Protein AF-A0A5V9IZG6-F1 (afdb_monomer_lite)

pLDDT: mean 88.62, std 13.78, range [45.75, 96.62]

Sequence (66 aa):
TNQKSPSVDCEQILKDFSDYASKETDKKKLIERYQHDWQLLAGHDDAQTKCVQVMNIRVNELKQAA

Organism: Salmonella hadar (NCBI:txid149385)

Structure (mmCIF, N/CA/C/O backbone):
data_AF-A0A5V9IZG6-F1
#
_entry.id   AF-A0A5V9IZG6-F1
#
loop_
_atom_site.group_PDB
_atom_site.id
_atom_site.type_symbol
_atom_site.label_atom_id
_atom_site.label_alt_id
_atom_site.label_comp_id
_atom_site.label_asym_id
_atom_site.label_entity_id
_atom_site.label_seq_id
_atom_site.pdbx_PDB_ins_code
_atom_site.Cartn_x
_atom_site.Cartn_y
_atom_site.Cartn_z
_atom_site.occupancy
_atom_site.B_iso_or_equiv
_atom_site.auth_seq_id
_atom_site.auth_comp_id
_atom_site.auth_asym_id
_atom_site.auth_atom_id
_atom_site.pdbx_PDB_model_num
ATOM 1 N N . THR A 1 1 ? 7.357 4.591 -36.110 1.00 47.03 1 THR A N 1
ATOM 2 C CA . THR A 1 1 ? 6.715 3.980 -34.931 1.00 47.03 1 THR A CA 1
ATOM 3 C C . THR A 1 1 ? 7.791 3.656 -33.924 1.00 47.03 1 THR A C 1
ATOM 5 O O . THR A 1 1 ? 8.518 2.710 -34.166 1.00 47.03 1 THR A O 1
ATOM 8 N N . ASN A 1 2 ? 7.966 4.445 -32.860 1.00 45.75 2 ASN A N 1
ATOM 9 C CA . ASN A 1 2 ? 8.894 4.072 -31.788 1.00 45.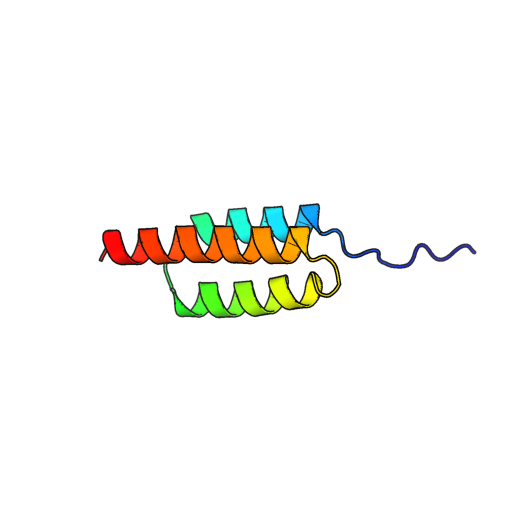75 2 ASN A CA 1
ATOM 10 C C . ASN A 1 2 ? 8.076 3.828 -30.524 1.00 45.75 2 ASN A C 1
ATOM 12 O O . ASN A 1 2 ? 7.597 4.761 -29.884 1.00 45.75 2 ASN A O 1
ATOM 16 N N . GLN A 1 3 ? 7.823 2.548 -30.267 1.00 47.72 3 GLN A N 1
ATOM 17 C CA . GLN A 1 3 ? 7.064 2.055 -29.130 1.00 47.72 3 GLN A CA 1
ATOM 18 C C . GLN A 1 3 ? 7.799 2.462 -27.851 1.00 47.72 3 GLN A C 1
ATOM 20 O O . GLN A 1 3 ? 8.855 1.923 -27.533 1.00 47.72 3 GLN A O 1
ATOM 25 N N . LYS A 1 4 ? 7.252 3.446 -27.134 1.00 48.66 4 LYS A N 1
ATOM 26 C CA . LYS A 1 4 ? 7.607 3.699 -25.741 1.00 48.66 4 LYS A CA 1
ATOM 27 C C . LYS A 1 4 ? 7.065 2.491 -24.980 1.00 48.66 4 LYS A C 1
ATOM 29 O O . LYS A 1 4 ? 5.853 2.382 -24.804 1.00 48.66 4 LYS A O 1
ATOM 34 N N . SER A 1 5 ? 7.930 1.534 -24.647 1.00 51.59 5 SER A N 1
ATOM 35 C CA . SER A 1 5 ? 7.595 0.464 -23.705 1.00 51.59 5 SER A CA 1
ATOM 36 C C . SER A 1 5 ? 6.877 1.098 -22.511 1.00 51.59 5 SER A C 1
ATOM 38 O O . SER A 1 5 ? 7.278 2.199 -22.118 1.00 51.59 5 SER A O 1
ATOM 40 N N . PRO A 1 6 ? 5.825 0.486 -21.945 1.00 52.94 6 PRO A N 1
ATOM 41 C CA . PRO A 1 6 ? 5.225 1.005 -20.729 1.00 52.94 6 PRO A CA 1
ATOM 42 C C . PRO A 1 6 ? 6.252 0.804 -19.612 1.00 52.94 6 PRO A C 1
ATOM 44 O O . PRO A 1 6 ? 6.291 -0.235 -18.963 1.00 52.94 6 PRO A O 1
ATOM 47 N N . SER A 1 7 ? 7.171 1.758 -19.465 1.00 67.25 7 SER A N 1
ATOM 48 C CA . SER A 1 7 ? 8.054 1.835 -18.315 1.00 67.25 7 SER A CA 1
ATOM 49 C C . SER A 1 7 ? 7.137 1.941 -17.113 1.00 67.25 7 SER A C 1
ATOM 51 O O . SER A 1 7 ? 6.329 2.871 -17.053 1.00 67.25 7 SER A O 1
ATOM 53 N N . VAL A 1 8 ? 7.215 0.967 -16.215 1.00 74.25 8 VAL A N 1
ATOM 54 C CA . VAL A 1 8 ? 6.467 1.006 -14.967 1.00 74.25 8 VAL A CA 1
ATOM 55 C C . VAL A 1 8 ? 6.792 2.323 -14.269 1.00 74.25 8 VAL A C 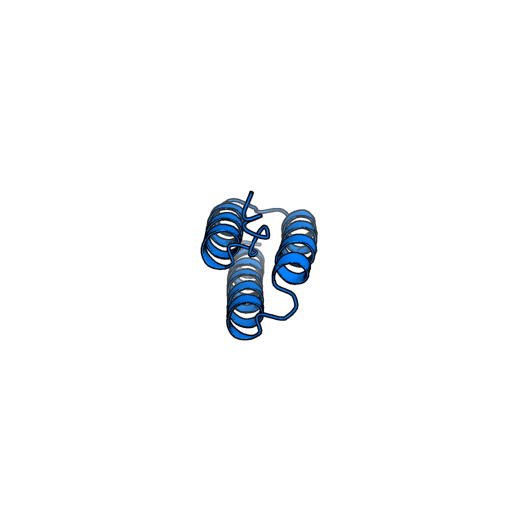1
ATOM 57 O O . VAL A 1 8 ? 7.949 2.597 -13.945 1.00 74.25 8 VAL A O 1
ATOM 60 N N . ASP A 1 9 ? 5.772 3.157 -14.083 1.00 90.00 9 ASP A N 1
ATOM 61 C CA . ASP A 1 9 ? 5.913 4.422 -13.376 1.00 90.00 9 ASP A CA 1
ATOM 62 C C . ASP A 1 9 ? 5.919 4.139 -11.873 1.00 90.00 9 ASP A C 1
ATOM 64 O O . ASP A 1 9 ? 4.887 4.095 -11.198 1.00 90.00 9 ASP A O 1
ATOM 68 N N . CYS A 1 10 ? 7.118 3.854 -11.370 1.00 92.19 10 CYS A N 1
ATOM 69 C CA . CYS A 1 10 ? 7.333 3.495 -9.977 1.00 92.19 10 CYS A CA 1
ATOM 70 C C . CYS A 1 10 ? 6.884 4.609 -9.024 1.00 92.19 10 CYS A C 1
ATOM 72 O O . CYS A 1 10 ? 6.390 4.317 -7.936 1.00 92.19 10 CYS A O 1
ATOM 74 N N . GLU A 1 11 ? 7.040 5.874 -9.422 1.00 92.38 11 GLU A N 1
ATOM 75 C CA . GLU A 1 11 ? 6.629 7.023 -8.614 1.00 92.38 11 GLU A CA 1
ATOM 76 C C . GLU A 1 11 ? 5.108 7.082 -8.494 1.00 92.38 11 GLU A C 1
ATOM 78 O O . GLU A 1 11 ? 4.586 7.229 -7.386 1.00 92.38 11 GLU A O 1
ATOM 83 N N . GLN A 1 12 ? 4.397 6.880 -9.607 1.00 94.19 12 GLN A N 1
ATOM 84 C CA . GLN A 1 12 ? 2.938 6.836 -9.615 1.00 94.19 12 GLN A CA 1
ATOM 85 C C . GLN A 1 12 ? 2.397 5.678 -8.764 1.00 94.19 12 GLN A C 1
ATOM 87 O O . GLN A 1 12 ? 1.513 5.895 -7.937 1.00 94.19 12 GLN A O 1
ATOM 92 N N . ILE A 1 13 ? 2.965 4.473 -8.889 1.00 94.75 13 ILE A N 1
ATOM 93 C CA . ILE A 1 13 ? 2.547 3.309 -8.086 1.00 94.75 13 ILE A CA 1
ATOM 94 C C . ILE A 1 13 ? 2.755 3.569 -6.594 1.00 94.75 13 ILE A C 1
ATOM 96 O O . ILE A 1 13 ? 1.860 3.316 -5.789 1.00 94.75 13 ILE A O 1
ATOM 100 N N . LEU A 1 14 ? 3.918 4.099 -6.208 1.00 95.12 14 LEU A N 1
ATOM 101 C CA . LEU A 1 14 ? 4.208 4.415 -4.810 1.00 95.12 14 LEU A CA 1
ATOM 102 C C . LEU A 1 14 ? 3.275 5.484 -4.254 1.00 95.12 14 LEU A C 1
ATOM 104 O O . LEU A 1 14 ? 2.828 5.372 -3.107 1.00 95.12 14 LEU A O 1
ATOM 108 N N . LYS A 1 15 ? 2.974 6.508 -5.056 1.00 96.12 15 LYS A N 1
ATOM 109 C CA . LYS A 1 15 ? 2.024 7.552 -4.690 1.00 96.12 15 LYS A CA 1
ATOM 110 C C . LYS A 1 15 ? 0.632 6.958 -4.472 1.00 96.12 15 LYS A C 1
ATOM 112 O O . LYS A 1 15 ? 0.044 7.176 -3.415 1.00 96.12 15 LYS A O 1
ATOM 117 N N . ASP A 1 16 ? 0.140 6.163 -5.417 1.00 96.00 16 ASP A N 1
ATOM 118 C CA . ASP A 1 16 ? -1.190 5.556 -5.339 1.00 96.00 16 ASP A CA 1
ATOM 119 C C . ASP A 1 16 ? -1.307 4.573 -4.173 1.00 96.00 16 ASP A C 1
ATOM 121 O O . ASP A 1 16 ? -2.333 4.545 -3.488 1.00 96.00 16 ASP A O 1
ATOM 125 N N . PHE A 1 17 ? -0.254 3.793 -3.914 1.00 96.38 17 PHE A N 1
ATOM 126 C CA . PHE A 1 17 ? -0.206 2.894 -2.767 1.00 96.38 17 PHE A CA 1
ATOM 127 C C . PHE A 1 17 ? -0.226 3.665 -1.445 1.00 96.38 17 PHE A C 1
ATOM 129 O O . PHE A 1 17 ? -0.982 3.309 -0.544 1.00 96.38 17 PHE A O 1
ATOM 136 N N . SER A 1 18 ? 0.553 4.743 -1.328 1.00 95.69 18 SER A N 1
ATOM 137 C CA . SER A 1 18 ? 0.590 5.582 -0.120 1.00 95.69 18 SER A CA 1
ATOM 138 C C . SER A 1 18 ? -0.752 6.265 0.144 1.00 95.69 18 SER A C 1
ATOM 140 O O . SER A 1 18 ? -1.267 6.217 1.266 1.00 95.69 18 SER A O 1
ATOM 142 N N . ASP A 1 19 ? -1.363 6.833 -0.900 1.00 96.62 19 ASP A N 1
ATOM 143 C CA . ASP A 1 19 ? -2.683 7.464 -0.827 1.00 96.62 19 ASP A CA 1
ATOM 144 C C . ASP A 1 19 ? -3.756 6.447 -0.403 1.00 96.62 19 ASP A C 1
ATOM 146 O O . ASP A 1 19 ? -4.615 6.757 0.428 1.00 96.62 19 ASP A O 1
ATOM 150 N N . TYR A 1 20 ? -3.693 5.220 -0.929 1.00 96.12 20 TYR A N 1
ATOM 151 C CA . TYR A 1 20 ? -4.578 4.125 -0.537 1.00 96.12 20 TYR A CA 1
ATOM 152 C C . TYR A 1 20 ? -4.348 3.683 0.914 1.00 96.12 20 TYR A C 1
ATOM 154 O O . TYR A 1 20 ? -5.296 3.626 1.700 1.00 96.12 20 TYR A O 1
ATOM 162 N N . ALA A 1 21 ? -3.093 3.419 1.288 1.00 94.81 21 ALA A N 1
ATOM 163 C CA . ALA A 1 21 ? -2.719 2.937 2.611 1.00 94.81 21 ALA A CA 1
ATOM 164 C C . ALA A 1 21 ? -3.176 3.898 3.713 1.00 94.81 21 ALA A C 1
ATOM 166 O O . ALA A 1 21 ? -3.692 3.443 4.727 1.00 94.81 21 ALA A O 1
ATOM 167 N N . SER A 1 22 ? -3.086 5.215 3.493 1.00 93.75 22 SER A N 1
ATOM 168 C CA . SER A 1 22 ? -3.526 6.229 4.467 1.00 93.75 22 SER A CA 1
ATOM 169 C C . SER A 1 22 ? -5.023 6.159 4.821 1.00 93.75 22 SER A C 1
ATOM 171 O O . SER A 1 22 ? -5.421 6.541 5.923 1.00 93.75 22 SER A O 1
ATOM 173 N N . LYS A 1 23 ? -5.858 5.648 3.907 1.00 93.81 23 LYS A N 1
ATOM 174 C CA . LYS A 1 23 ? -7.322 5.575 4.052 1.00 93.81 23 LYS A CA 1
ATOM 175 C C . LYS A 1 23 ? -7.799 4.181 4.440 1.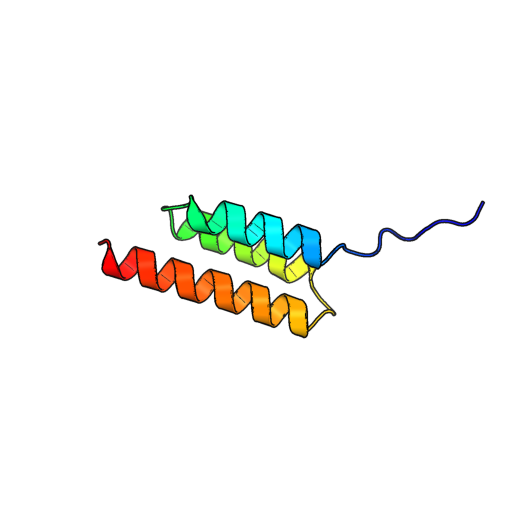00 93.81 23 LYS A C 1
ATOM 177 O O . LYS A 1 23 ? -8.833 4.052 5.090 1.00 93.81 23 LYS A O 1
ATOM 182 N N . GLU A 1 24 ? -7.065 3.146 4.044 1.00 94.00 24 GLU A N 1
ATOM 183 C CA . GLU A 1 24 ? -7.464 1.763 4.279 1.00 94.00 24 GLU A CA 1
ATOM 184 C C . GLU A 1 24 ? -7.302 1.380 5.756 1.00 94.00 24 GLU A C 1
ATOM 186 O O . GLU A 1 24 ? -6.266 1.630 6.374 1.00 94.00 24 GLU A O 1
ATOM 191 N N . THR A 1 25 ? -8.340 0.778 6.330 1.00 92.44 25 THR A N 1
ATOM 192 C CA . THR A 1 25 ? -8.375 0.311 7.729 1.00 92.44 25 THR A CA 1
ATOM 193 C C . THR A 1 25 ? -8.426 -1.209 7.828 1.00 92.44 25 THR A C 1
ATOM 195 O O . THR A 1 25 ? -8.060 -1.783 8.853 1.00 92.44 25 THR A O 1
ATOM 198 N N . ASP A 1 26 ? -8.808 -1.879 6.741 1.00 92.88 26 ASP A N 1
ATOM 199 C CA . ASP A 1 26 ? -8.786 -3.324 6.627 1.00 92.88 26 ASP A CA 1
ATOM 200 C C . ASP A 1 26 ? -7.372 -3.805 6.276 1.00 92.88 26 ASP A C 1
ATOM 202 O O . ASP A 1 26 ? -6.870 -3.656 5.156 1.00 92.88 26 ASP A O 1
ATOM 206 N N . LYS A 1 27 ? -6.729 -4.449 7.253 1.00 90.12 27 LYS A N 1
ATOM 207 C CA . LYS A 1 27 ? -5.394 -5.030 7.096 1.00 90.12 27 LYS A CA 1
ATOM 208 C C . LYS A 1 27 ? -5.3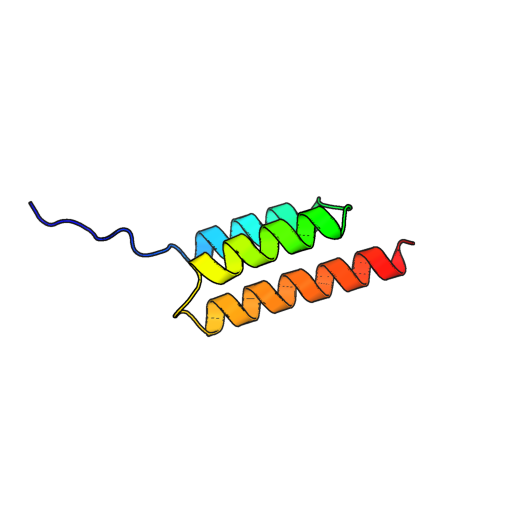16 -6.024 5.933 1.00 90.12 27 LYS A C 1
ATOM 210 O O . LYS A 1 27 ? -4.273 -6.098 5.286 1.00 90.12 27 LYS A O 1
ATOM 215 N N . LYS A 1 28 ? -6.371 -6.798 5.661 1.00 93.31 28 LYS A N 1
ATOM 216 C CA . LYS A 1 28 ? -6.365 -7.785 4.575 1.00 93.31 28 LYS A CA 1
ATOM 217 C C . LYS A 1 28 ? -6.301 -7.085 3.220 1.00 93.31 28 LYS A C 1
ATOM 219 O O . LYS A 1 28 ? -5.417 -7.398 2.427 1.00 93.31 28 LYS A O 1
ATOM 224 N N . LYS A 1 29 ? -7.159 -6.085 3.003 1.00 95.06 29 LYS A N 1
ATOM 225 C CA . LYS A 1 29 ? -7.163 -5.281 1.770 1.00 95.06 29 LYS A CA 1
ATOM 226 C C . LYS A 1 29 ? -5.854 -4.527 1.563 1.00 95.06 29 LYS A C 1
ATOM 228 O O . LYS A 1 29 ? -5.384 -4.390 0.437 1.00 95.06 29 LYS A O 1
ATOM 233 N N . LEU A 1 30 ? -5.251 -4.051 2.650 1.00 94.81 30 LEU A N 1
ATOM 234 C CA . LEU A 1 30 ? -3.948 -3.400 2.606 1.00 94.81 30 LEU A CA 1
ATOM 235 C C . LEU A 1 30 ? -2.842 -4.361 2.133 1.00 94.81 30 LEU A C 1
ATOM 237 O O . LEU A 1 30 ? -2.048 -3.990 1.273 1.00 94.81 30 LEU A O 1
ATOM 241 N N . ILE A 1 31 ? -2.814 -5.600 2.647 1.00 94.44 31 ILE A N 1
ATOM 242 C CA . ILE A 1 31 ? -1.858 -6.638 2.219 1.00 94.44 31 ILE A CA 1
ATOM 243 C C . ILE A 1 31 ? -2.063 -7.005 0.744 1.00 94.44 31 ILE A C 1
ATOM 245 O O . ILE A 1 31 ? -1.083 -7.102 0.009 1.00 94.44 31 ILE A O 1
ATOM 249 N N . GLU A 1 32 ? -3.310 -7.195 0.309 1.00 96.31 32 GLU A N 1
ATOM 250 C CA . GLU A 1 32 ? -3.635 -7.536 -1.084 1.00 96.31 32 GLU A CA 1
ATOM 251 C C . GLU A 1 32 ? -3.140 -6.451 -2.051 1.00 96.31 32 GLU A C 1
ATOM 253 O O . GLU A 1 32 ? -2.469 -6.753 -3.041 1.00 96.31 32 GLU A O 1
ATOM 258 N N . ARG A 1 33 ? -3.394 -5.176 -1.727 1.00 95.75 33 ARG A N 1
ATOM 259 C CA . ARG A 1 33 ? -2.920 -4.050 -2.537 1.00 95.75 33 ARG A CA 1
ATOM 260 C C . ARG A 1 33 ? -1.395 -3.929 -2.528 1.00 95.75 33 ARG A C 1
ATOM 262 O O . ARG A 1 33 ? -0.802 -3.719 -3.581 1.00 95.75 33 ARG A O 1
ATOM 269 N N . TYR A 1 34 ? -0.767 -4.109 -1.366 1.00 95.81 34 TYR A N 1
ATOM 270 C CA . TYR A 1 34 ? 0.690 -4.122 -1.235 1.00 9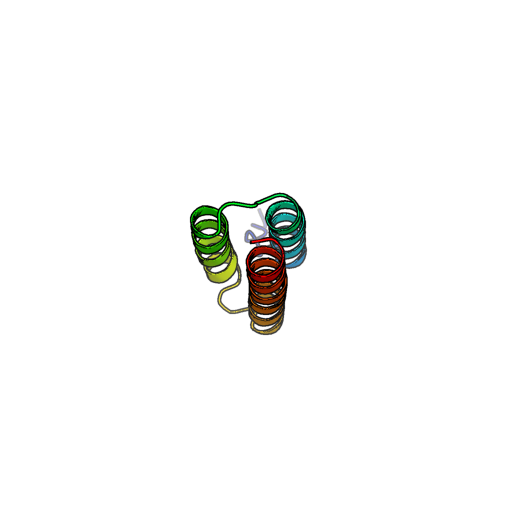5.81 34 TYR A CA 1
ATOM 271 C C . TYR A 1 34 ? 1.331 -5.186 -2.136 1.00 95.81 34 TYR A C 1
ATOM 273 O O . TYR A 1 34 ? 2.280 -4.885 -2.850 1.00 95.81 34 TYR A O 1
ATOM 281 N N . GLN A 1 35 ? 0.815 -6.419 -2.132 1.00 96.25 35 GLN A N 1
ATOM 282 C CA . GLN A 1 35 ? 1.367 -7.509 -2.944 1.00 96.25 35 GLN A CA 1
ATOM 283 C C . GLN A 1 35 ? 1.271 -7.211 -4.442 1.00 96.25 35 GLN A C 1
ATOM 285 O O . GLN A 1 35 ? 2.238 -7.442 -5.168 1.00 96.25 35 GLN A O 1
ATOM 290 N N . HIS A 1 36 ? 0.134 -6.671 -4.887 1.00 95.81 36 HIS A N 1
ATOM 291 C CA . HIS A 1 36 ? -0.058 -6.242 -6.269 1.00 95.81 36 HIS A CA 1
ATOM 292 C C . HIS A 1 36 ? 0.954 -5.155 -6.667 1.00 95.81 36 HIS A C 1
ATOM 294 O O . HIS A 1 36 ? 1.689 -5.313 -7.641 1.00 95.81 36 HIS A O 1
ATOM 300 N N . ASP A 1 37 ? 1.045 -4.079 -5.883 1.00 95.31 37 ASP A N 1
ATOM 301 C CA . ASP A 1 37 ? 1.903 -2.938 -6.209 1.00 95.31 37 ASP A CA 1
ATOM 302 C C . ASP A 1 37 ? 3.396 -3.308 -6.102 1.00 95.31 37 ASP A C 1
ATOM 304 O O . ASP A 1 37 ? 4.196 -2.916 -6.947 1.00 95.31 37 ASP A O 1
ATOM 308 N N . TRP A 1 38 ? 3.781 -4.157 -5.143 1.00 95.56 38 TRP A N 1
ATOM 309 C CA . TRP A 1 38 ? 5.151 -4.663 -5.002 1.00 95.56 38 TRP A CA 1
ATOM 310 C C . TRP A 1 38 ? 5.605 -5.523 -6.192 1.00 95.56 38 TRP A C 1
ATOM 312 O O . TRP A 1 38 ? 6.776 -5.464 -6.575 1.00 95.56 38 TRP A O 1
ATOM 322 N N . GLN A 1 39 ? 4.695 -6.303 -6.791 1.00 95.31 39 GLN A N 1
ATOM 323 C CA . GLN A 1 39 ? 4.975 -7.086 -8.001 1.00 95.31 39 GLN A CA 1
ATOM 324 C C . GLN A 1 39 ? 5.170 -6.200 -9.232 1.00 95.31 39 GLN A C 1
ATOM 326 O O . GLN A 1 39 ? 6.033 -6.496 -10.055 1.00 95.31 39 GLN A O 1
ATOM 331 N N . LEU A 1 40 ? 4.412 -5.105 -9.352 1.00 93.75 40 LEU A N 1
ATOM 332 C CA . LEU A 1 40 ? 4.613 -4.136 -10.433 1.00 93.75 40 LEU A CA 1
ATOM 333 C C . LEU A 1 40 ? 5.988 -3.466 -10.339 1.00 93.75 40 LEU A C 1
ATOM 335 O O . LEU A 1 40 ? 6.614 -3.206 -11.360 1.00 93.75 40 LEU A O 1
ATOM 339 N N . LEU A 1 41 ? 6.478 -3.243 -9.119 1.00 93.69 41 LEU A N 1
ATOM 340 C CA . LEU A 1 41 ? 7.792 -2.662 -8.843 1.00 93.69 41 LEU A CA 1
ATOM 341 C C . LEU A 1 41 ? 8.950 -3.675 -8.948 1.00 93.69 41 LEU A C 1
ATOM 343 O O . LEU A 1 41 ? 10.084 -3.335 -8.612 1.00 93.69 41 LEU A O 1
ATOM 347 N N . ALA A 1 42 ? 8.707 -4.915 -9.384 1.00 92.25 42 ALA A N 1
ATOM 348 C CA . ALA A 1 42 ? 9.757 -5.924 -9.501 1.00 92.25 42 ALA A CA 1
ATOM 349 C C . ALA A 1 42 ? 10.880 -5.465 -10.448 1.00 92.25 42 ALA A C 1
ATOM 351 O O . ALA A 1 42 ? 10.631 -5.046 -11.577 1.00 92.25 42 ALA A O 1
ATOM 352 N N . GLY A 1 43 ? 12.127 -5.555 -9.976 1.00 90.94 43 GLY A N 1
ATOM 353 C CA . GLY A 1 43 ? 13.301 -5.018 -10.674 1.00 90.94 43 GLY A CA 1
ATOM 354 C C . GLY A 1 43 ? 13.633 -3.560 -10.329 1.00 90.94 43 GLY A C 1
ATOM 355 O O . GLY A 1 43 ? 14.614 -3.030 -10.846 1.00 90.94 43 GLY A O 1
ATOM 356 N N . HIS A 1 44 ? 12.852 -2.923 -9.447 1.00 92.50 44 HIS A N 1
ATOM 357 C CA . HIS A 1 44 ? 13.091 -1.582 -8.913 1.00 92.50 44 HIS A CA 1
ATOM 358 C C . HIS A 1 44 ? 13.253 -1.628 -7.382 1.00 92.50 44 HIS A C 1
ATOM 360 O O . HIS A 1 44 ? 12.336 -1.272 -6.638 1.00 92.50 44 HIS A O 1
ATOM 366 N N . ASP A 1 45 ? 14.427 -2.047 -6.904 1.00 92.06 45 ASP A N 1
ATOM 367 C CA . ASP A 1 45 ? 14.712 -2.312 -5.481 1.00 92.06 45 ASP A CA 1
ATOM 368 C C . ASP A 1 45 ? 14.382 -1.129 -4.550 1.00 92.06 45 ASP A C 1
ATOM 370 O O . ASP A 1 45 ? 13.770 -1.304 -3.489 1.00 92.06 45 ASP A O 1
ATOM 374 N N . ASP A 1 46 ? 14.716 0.096 -4.965 1.00 93.44 46 ASP A N 1
ATOM 375 C CA . ASP A 1 46 ? 14.403 1.316 -4.209 1.00 93.44 46 ASP A CA 1
ATOM 376 C C . ASP A 1 46 ? 12.892 1.523 -4.066 1.00 93.44 46 ASP A C 1
ATOM 378 O O . ASP A 1 46 ? 12.395 1.911 -3.003 1.00 93.44 46 ASP A O 1
ATOM 382 N N . ALA A 1 47 ? 12.139 1.254 -5.133 1.00 93.00 47 ALA A N 1
ATOM 383 C CA . ALA A 1 47 ? 10.694 1.390 -5.115 1.00 93.00 47 ALA A CA 1
ATOM 384 C C . ALA A 1 47 ? 10.047 0.274 -4.285 1.00 93.00 47 ALA A C 1
ATOM 386 O O . ALA A 1 47 ? 9.170 0.548 -3.467 1.00 93.00 47 ALA A O 1
ATOM 387 N N . GLN A 1 48 ? 10.529 -0.965 -4.397 1.00 95.56 48 GLN A N 1
ATOM 388 C CA . GLN A 1 48 ? 10.070 -2.067 -3.550 1.00 95.56 48 GLN A CA 1
ATOM 389 C C . GLN A 1 48 ? 10.316 -1.780 -2.065 1.00 95.56 48 GLN A C 1
ATOM 391 O O . GLN A 1 48 ? 9.424 -1.988 -1.241 1.00 95.56 48 GLN A O 1
ATOM 396 N N . THR A 1 49 ? 11.478 -1.219 -1.724 1.00 96.12 49 THR A N 1
ATOM 397 C CA . THR A 1 49 ? 11.815 -0.824 -0.350 1.00 96.12 49 THR A CA 1
ATOM 398 C C . THR A 1 49 ? 10.846 0.232 0.184 1.00 96.12 49 THR A C 1
ATOM 400 O O . THR A 1 49 ? 10.315 0.080 1.287 1.00 96.12 49 THR A O 1
ATOM 403 N N . LYS A 1 50 ? 10.542 1.271 -0.605 1.00 95.06 50 LYS A N 1
ATOM 404 C CA . LYS A 1 50 ? 9.554 2.301 -0.230 1.00 95.06 50 LYS A CA 1
ATOM 405 C C . LYS A 1 50 ? 8.150 1.715 -0.055 1.00 95.06 50 LYS A C 1
ATOM 407 O O . LYS A 1 50 ? 7.463 2.053 0.906 1.00 95.06 50 LYS A O 1
ATOM 412 N N . CYS A 1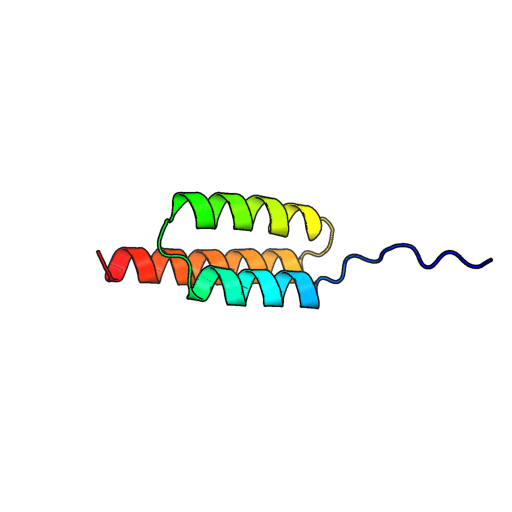 51 ? 7.738 0.800 -0.932 1.00 95.12 51 CYS A N 1
ATOM 413 C CA . CYS A 1 51 ? 6.445 0.121 -0.838 1.00 95.12 51 CYS A CA 1
ATOM 414 C C . CYS A 1 51 ? 6.321 -0.678 0.478 1.00 95.12 51 CYS A C 1
ATOM 416 O O . CYS A 1 51 ? 5.334 -0.545 1.204 1.00 95.12 51 CYS A O 1
ATOM 418 N N . VAL A 1 52 ? 7.365 -1.426 0.854 1.00 95.94 52 VAL A N 1
ATOM 419 C CA . VAL A 1 52 ? 7.439 -2.153 2.138 1.00 95.94 52 VAL A CA 1
ATOM 420 C C . VAL A 1 52 ? 7.368 -1.197 3.334 1.00 95.94 52 VAL A C 1
ATOM 422 O O . VAL A 1 52 ? 6.679 -1.482 4.316 1.00 95.94 52 VAL A O 1
ATOM 425 N N . GLN A 1 53 ? 8.063 -0.058 3.275 1.00 96.31 53 GLN A N 1
ATOM 426 C CA . GLN A 1 53 ? 8.053 0.937 4.353 1.00 96.31 53 GLN A CA 1
ATOM 427 C C . GLN A 1 53 ? 6.650 1.494 4.605 1.00 96.31 53 GLN A C 1
ATOM 429 O O . GLN A 1 53 ? 6.191 1.473 5.747 1.00 96.31 53 GLN A O 1
ATOM 434 N N . VAL A 1 54 ? 5.949 1.927 3.553 1.00 94.94 54 VAL A N 1
ATOM 435 C CA . VAL A 1 54 ? 4.570 2.439 3.646 1.00 94.94 54 VAL A CA 1
ATOM 436 C C . VAL A 1 54 ? 3.640 1.389 4.260 1.00 94.94 54 VAL A C 1
ATOM 438 O O . VAL A 1 54 ? 2.871 1.695 5.172 1.00 94.94 54 VAL A O 1
ATOM 441 N N . MET A 1 55 ? 3.766 0.133 3.823 1.00 94.62 55 MET A N 1
ATOM 442 C CA . MET A 1 55 ? 2.988 -0.983 4.357 1.00 94.62 55 MET A CA 1
ATOM 443 C C . MET A 1 55 ? 3.228 -1.188 5.861 1.00 94.62 55 MET A C 1
ATOM 445 O O . MET A 1 55 ? 2.283 -1.295 6.645 1.00 94.62 55 MET A O 1
ATOM 449 N N . ASN A 1 56 ? 4.492 -1.205 6.283 1.00 94.94 56 ASN A N 1
ATOM 450 C CA . ASN A 1 56 ? 4.856 -1.401 7.685 1.00 94.94 56 ASN A CA 1
ATOM 451 C C . ASN A 1 56 ? 4.377 -0.254 8.581 1.00 94.94 56 ASN A C 1
ATOM 453 O O . ASN A 1 56 ? 3.868 -0.518 9.672 1.00 94.94 56 ASN A O 1
ATOM 457 N N . ILE A 1 57 ? 4.503 0.998 8.122 1.00 94.62 57 ILE A N 1
ATOM 458 C CA . ILE A 1 57 ? 3.986 2.173 8.837 1.00 94.62 57 ILE A CA 1
ATOM 459 C C . ILE A 1 57 ? 2.487 2.001 9.057 1.00 94.62 57 ILE A C 1
ATOM 461 O O . ILE A 1 57 ? 2.030 2.009 10.201 1.00 94.62 57 ILE A O 1
ATOM 465 N N . ARG A 1 58 ? 1.732 1.735 7.986 1.00 93.44 58 ARG A N 1
ATOM 466 C CA . ARG A 1 58 ? 0.280 1.631 8.092 1.00 93.44 58 ARG A CA 1
ATOM 467 C C . ARG A 1 58 ? -0.168 0.471 8.981 1.00 93.44 58 ARG A C 1
ATOM 469 O O . ARG A 1 58 ? -1.062 0.634 9.805 1.00 93.44 58 ARG A O 1
ATOM 476 N N . VAL A 1 59 ? 0.467 -0.697 8.877 1.00 92.06 59 VAL A N 1
ATOM 477 C CA . VAL A 1 59 ? 0.158 -1.838 9.758 1.00 92.06 59 VAL A CA 1
ATOM 478 C C . VAL A 1 59 ? 0.409 -1.500 11.228 1.00 92.06 59 VAL A C 1
ATOM 480 O O . VAL A 1 59 ? -0.367 -1.924 12.085 1.00 92.06 59 VAL A O 1
ATOM 483 N N . ASN A 1 60 ? 1.472 -0.757 11.538 1.00 93.81 60 ASN A N 1
ATOM 484 C CA . ASN A 1 60 ? 1.768 -0.344 12.908 1.00 93.81 60 ASN A CA 1
ATOM 485 C C . ASN A 1 60 ? 0.769 0.695 13.436 1.00 93.81 60 ASN A C 1
ATOM 487 O O . ASN A 1 60 ? 0.429 0.645 14.616 1.00 93.81 60 ASN A O 1
ATOM 491 N N . GLU A 1 61 ? 0.272 1.600 12.593 1.00 92.19 61 GLU A N 1
ATOM 492 C CA . GLU A 1 61 ? -0.817 2.520 12.952 1.00 92.19 61 GLU A CA 1
ATOM 493 C C . GLU A 1 61 ? -2.108 1.760 13.273 1.00 92.19 61 GLU A C 1
ATOM 495 O O . GLU A 1 61 ? -2.705 1.977 14.324 1.00 92.19 61 GLU A O 1
ATOM 500 N N . LEU A 1 62 ? -2.506 0.813 12.416 1.00 90.31 62 LEU A N 1
ATOM 501 C CA . LEU A 1 62 ? -3.723 0.017 12.619 1.00 90.31 62 LEU A CA 1
ATOM 502 C C . LEU A 1 62 ? -3.664 -0.826 13.895 1.00 90.31 62 LEU A C 1
ATOM 504 O O . LEU A 1 62 ? -4.677 -0.991 14.564 1.00 90.31 62 LEU A O 1
ATOM 508 N N . LYS A 1 63 ? -2.482 -1.342 14.249 1.00 89.81 63 LYS A N 1
ATOM 509 C CA . LYS A 1 63 ? -2.277 -2.055 15.518 1.00 89.81 63 LYS A CA 1
ATOM 510 C C . LYS A 1 63 ? -2.399 -1.150 16.744 1.00 89.81 63 LYS A C 1
ATOM 512 O O . LYS A 1 63 ? -2.791 -1.648 17.785 1.00 89.81 63 LYS A O 1
ATOM 517 N N . GLN A 1 64 ? -2.007 0.121 16.646 1.00 88.25 64 GLN A N 1
ATOM 518 C CA . GLN A 1 64 ? -2.104 1.081 17.756 1.00 88.25 64 GLN A CA 1
ATOM 519 C C . GLN A 1 64 ? -3.514 1.660 17.912 1.00 88.25 64 GLN A C 1
ATOM 521 O O . GLN A 1 64 ? -3.869 2.112 18.994 1.00 88.25 64 GLN A O 1
ATOM 526 N N . ALA A 1 65 ? -4.298 1.674 16.833 1.00 80.62 65 ALA A N 1
ATOM 527 C CA . ALA A 1 65 ? -5.676 2.153 16.828 1.00 80.62 65 ALA A CA 1
ATOM 528 C C . ALA A 1 65 ? -6.711 1.096 17.273 1.00 80.62 65 ALA A C 1
ATOM 530 O O . ALA A 1 65 ? -7.891 1.433 17.380 1.00 80.62 65 ALA A O 1
ATOM 531 N N . ALA A 1 66 ? -6.286 -0.156 17.486 1.00 67.06 66 ALA A N 1
ATOM 532 C CA . ALA A 1 66 ? -7.110 -1.292 17.911 1.00 67.06 66 ALA A CA 1
ATOM 533 C C . ALA A 1 66 ? -6.914 -1.597 19.401 1.00 67.06 66 ALA A C 1
ATOM 535 O O . ALA A 1 66 ? -7.918 -1.972 20.046 1.00 67.06 66 ALA A O 1
#

Secondary structure (DSSP, 8-state):
---------HHHHHHHHHHHHHH---HHHHHHHHHHHHHHTTT-HHHHHHHHHHHHHHHHHHHH--

Foldseek 3Di:
DDDPDPPLPLVVLLVVLLVCLVPDLDLVVNVVSLVVSLVSCPVPVVSNVSSVVSNVVSVVVSVVVD

Radius of gyration: 13.49 Å; chains: 1; bounding box: 24×15×53 Å